Protein AF-A0A6J4M0R3-F1 (afdb_monomer_lite)

Foldseek 3Di:
DKDKDAPVPPVPDPPVVVVVDPDQCNRIWIWDDDPPWIFTHGPDDPCPVVDDPVVVVVSSVVTHTDDPPPPPPDD

pLDDT: mean 75.03, std 14.08, range [42.84, 90.19]

Radius of gyration: 13.55 Å; chains: 1; bounding box: 46×27×29 Å

Organism: NCBI:txid203437

Secondary structure (DSSP, 8-state):
-EEEE-GGG-TTS-THHHHTS-TTSTT-EEEEEETTEEEEESSPPTTGGGS-HHHHHHHHHHSEE----------

Structure (mmCIF, N/CA/C/O backbone):
data_AF-A0A6J4M0R3-F1
#
_entry.id   AF-A0A6J4M0R3-F1
#
loop_
_atom_site.group_PDB
_atom_site.id
_atom_site.type_symbol
_atom_site.label_atom_id
_atom_site.label_alt_id
_atom_site.label_comp_id
_atom_site.label_asym_id
_atom_site.label_entity_id
_atom_site.label_seq_id
_atom_site.pdbx_PDB_ins_code
_atom_site.Cartn_x
_atom_site.Cartn_y
_atom_site.Cartn_z
_atom_site.occupancy
_atom_site.B_iso_or_equiv
_atom_site.auth_seq_id
_atom_site.auth_comp_id
_atom_site.auth_asym_id
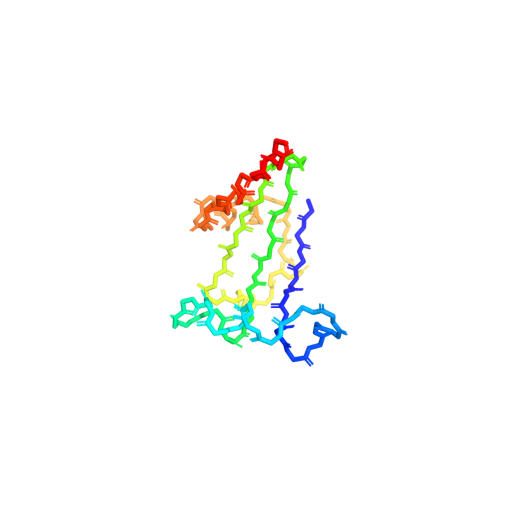_atom_site.auth_atom_id
_atom_site.pdbx_PDB_model_num
ATOM 1 N N . MET A 1 1 ? -1.538 11.458 -1.187 1.00 78.88 1 MET A N 1
ATOM 2 C CA . MET A 1 1 ? -2.492 10.988 -2.221 1.00 78.88 1 MET A CA 1
ATOM 3 C C . MET A 1 1 ? -2.361 9.481 -2.378 1.00 78.88 1 MET A C 1
ATOM 5 O O . MET A 1 1 ? -1.278 8.962 -2.123 1.00 78.88 1 MET A O 1
ATOM 9 N N . ALA A 1 2 ? -3.437 8.784 -2.749 1.00 84.06 2 ALA A N 1
ATOM 10 C CA . ALA A 1 2 ? -3.431 7.336 -2.964 1.00 84.06 2 ALA A CA 1
ATOM 11 C C . ALA A 1 2 ? -3.921 6.994 -4.377 1.00 84.06 2 ALA A C 1
ATOM 13 O O . ALA A 1 2 ? -4.852 7.630 -4.866 1.00 84.06 2 ALA A O 1
ATOM 14 N N . TRP A 1 3 ? -3.300 6.013 -5.028 1.00 84.31 3 TRP A N 1
ATOM 15 C CA . TRP A 1 3 ? -3.706 5.535 -6.353 1.00 84.31 3 TRP A CA 1
ATOM 16 C C . TRP A 1 3 ? -3.455 4.039 -6.505 1.00 84.31 3 TRP A C 1
ATOM 18 O O . TRP A 1 3 ? -2.474 3.501 -5.980 1.00 84.31 3 TRP A O 1
ATOM 28 N N . CYS A 1 4 ? -4.342 3.356 -7.228 1.00 85.38 4 CYS A N 1
ATOM 29 C CA . CYS A 1 4 ? -4.123 1.962 -7.582 1.00 85.38 4 CYS A CA 1
ATOM 30 C C . CYS A 1 4 ? -3.055 1.864 -8.677 1.00 85.38 4 CYS A C 1
ATOM 32 O O . CYS A 1 4 ? -2.981 2.690 -9.586 1.00 85.38 4 CYS A O 1
ATOM 34 N N . VAL A 1 5 ? -2.198 0.857 -8.565 1.00 80.75 5 VAL A N 1
ATOM 35 C CA . VAL A 1 5 ? -1.232 0.494 -9.596 1.00 80.75 5 VAL A CA 1
ATOM 36 C C . VAL A 1 5 ? -1.524 -0.942 -9.972 1.00 80.75 5 VAL A C 1
ATOM 38 O O . VAL A 1 5 ? -1.340 -1.839 -9.150 1.00 80.75 5 VAL A O 1
ATOM 41 N N . THR A 1 6 ? -1.976 -1.153 -11.202 1.00 75.62 6 THR A N 1
ATOM 42 C CA . THR A 1 6 ? -2.087 -2.484 -11.789 1.00 75.62 6 THR A CA 1
ATOM 43 C C . THR A 1 6 ? -0.971 -2.662 -12.820 1.00 75.62 6 THR A C 1
ATOM 45 O O . THR A 1 6 ? -0.719 -1.760 -13.624 1.00 75.62 6 THR A O 1
ATOM 48 N N . PRO A 1 7 ? -0.241 -3.791 -12.796 1.00 67.00 7 PRO A N 1
ATOM 49 C CA . PRO A 1 7 ? 0.843 -4.026 -13.748 1.00 67.00 7 PRO A CA 1
ATOM 50 C C . PRO A 1 7 ? 0.349 -4.159 -15.197 1.00 67.00 7 PRO A C 1
ATOM 52 O O . PRO A 1 7 ? 1.132 -3.959 -16.116 1.00 67.00 7 PRO A O 1
ATOM 55 N N . GLU A 1 8 ? -0.939 -4.439 -15.411 1.00 62.41 8 GLU A N 1
ATOM 56 C CA . GLU A 1 8 ? -1.552 -4.618 -16.735 1.00 62.41 8 GLU A CA 1
ATOM 57 C C . GLU A 1 8 ? -1.718 -3.323 -17.554 1.00 62.41 8 GLU A C 1
ATOM 59 O O . GLU A 1 8 ? -1.832 -3.396 -18.772 1.00 62.41 8 GLU A O 1
ATOM 64 N N . GLY A 1 9 ? -1.696 -2.145 -16.914 1.00 55.44 9 GLY A N 1
ATOM 65 C CA . GLY A 1 9 ? -1.816 -0.835 -17.578 1.00 55.44 9 GLY A CA 1
ATOM 66 C C . GLY A 1 9 ? -0.590 0.071 -17.421 1.00 55.44 9 GLY A C 1
ATOM 67 O O . GLY A 1 9 ? -0.620 1.237 -17.815 1.00 55.44 9 GLY A O 1
ATOM 68 N N . ALA A 1 10 ? 0.489 -0.426 -16.810 1.00 56.06 10 ALA A N 1
ATOM 69 C CA . ALA A 1 10 ? 1.713 0.337 -16.594 1.00 56.06 10 ALA A CA 1
ATOM 70 C C . ALA A 1 10 ? 2.610 0.280 -17.844 1.00 56.06 10 ALA A C 1
ATOM 72 O O . ALA A 1 10 ? 3.673 -0.337 -17.821 1.00 56.06 10 ALA A O 1
ATOM 73 N N . ASP A 1 11 ? 2.190 0.965 -18.911 1.00 46.56 11 ASP A N 1
ATOM 74 C CA . ASP A 1 11 ? 2.776 1.031 -20.271 1.00 46.56 11 ASP A CA 1
ATOM 75 C C . ASP A 1 11 ? 4.265 1.465 -20.367 1.00 46.56 11 ASP A C 1
ATOM 77 O O . ASP A 1 11 ? 4.792 1.753 -21.435 1.00 46.56 11 ASP A O 1
ATOM 81 N N . SER A 1 12 ? 4.998 1.551 -19.256 1.00 51.12 12 SER A N 1
ATOM 82 C CA . SER A 1 12 ? 6.426 1.906 -19.262 1.00 51.12 12 SER A CA 1
ATOM 83 C C . SER A 1 12 ? 7.244 1.330 -18.100 1.00 51.12 12 SER A C 1
ATOM 85 O O . SER A 1 12 ? 8.429 1.650 -17.962 1.00 51.12 12 SER A O 1
ATOM 87 N N . TRP A 1 13 ? 6.675 0.458 -17.257 1.00 60.19 13 TRP A N 1
ATOM 88 C CA . TRP A 1 13 ? 7.424 -0.133 -16.144 1.00 60.19 13 TRP A CA 1
ATOM 89 C C . TRP A 1 13 ? 8.114 -1.426 -16.588 1.00 60.19 13 TRP A C 1
ATOM 91 O O . TRP A 1 13 ? 7.588 -2.514 -16.412 1.00 60.19 13 TRP A O 1
ATOM 101 N N . ASN A 1 14 ? 9.297 -1.262 -17.192 1.00 59.25 14 ASN A N 1
ATOM 102 C CA . ASN A 1 14 ? 10.281 -2.281 -17.587 1.00 59.25 14 ASN A CA 1
ATOM 103 C C . ASN A 1 14 ? 9.969 -3.702 -17.071 1.00 59.25 14 ASN A C 1
ATOM 105 O O . ASN A 1 14 ? 10.071 -3.924 -15.866 1.00 59.25 14 ASN A O 1
ATOM 109 N N . ASP A 1 15 ? 9.709 -4.669 -17.957 1.00 57.94 15 ASP A N 1
ATOM 110 C CA . ASP A 1 15 ? 9.245 -6.046 -17.672 1.00 57.94 15 ASP A CA 1
ATOM 111 C C . ASP A 1 15 ? 10.000 -6.759 -16.538 1.00 57.94 15 ASP A C 1
ATOM 113 O O . ASP A 1 15 ? 9.450 -7.565 -15.787 1.00 57.94 15 ASP A O 1
ATOM 117 N N . LYS A 1 16 ? 11.282 -6.423 -16.347 1.00 59.91 16 LYS A N 1
ATOM 118 C CA . LYS A 1 16 ? 12.082 -6.964 -15.239 1.00 59.91 16 LYS A CA 1
ATOM 119 C C . LYS A 1 16 ? 11.554 -6.563 -13.863 1.00 59.91 16 LYS A C 1
ATOM 121 O O . LYS A 1 16 ? 11.732 -7.317 -12.918 1.00 59.91 16 LYS A O 1
ATOM 126 N N . ALA A 1 17 ? 10.935 -5.395 -13.723 1.00 62.97 17 ALA A N 1
ATOM 127 C CA . ALA A 1 17 ? 10.390 -4.916 -12.461 1.00 62.97 17 ALA A CA 1
ATOM 128 C C . ALA A 1 17 ? 9.274 -5.837 -11.957 1.00 62.97 17 ALA A C 1
ATOM 130 O O . ALA A 1 17 ? 9.257 -6.136 -10.767 1.00 62.97 17 ALA A O 1
ATOM 131 N N . ALA A 1 18 ? 8.440 -6.366 -12.860 1.00 62.94 18 ALA A N 1
ATOM 132 C CA . ALA A 1 18 ? 7.441 -7.379 -12.533 1.00 62.94 18 ALA A CA 1
ATOM 133 C C . ALA A 1 18 ? 8.081 -8.680 -12.016 1.00 62.94 18 ALA A C 1
ATOM 135 O O . ALA A 1 18 ? 7.570 -9.279 -11.077 1.00 62.94 18 ALA A O 1
ATOM 136 N N . HIS A 1 19 ? 9.240 -9.075 -12.554 1.00 63.47 19 HIS A N 1
ATOM 137 C CA . HIS A 1 19 ? 9.988 -10.248 -12.081 1.00 63.47 19 HIS A CA 1
ATOM 138 C C . HIS A 1 19 ? 10.576 -10.070 -10.669 1.00 63.47 19 HIS A C 1
ATOM 140 O O . HIS A 1 19 ? 10.809 -11.047 -9.964 1.00 63.47 19 HIS A O 1
ATOM 146 N N . PHE A 1 20 ? 10.809 -8.826 -10.244 1.00 66.06 20 PHE A N 1
ATOM 147 C CA . PHE A 1 20 ? 11.257 -8.500 -8.886 1.00 66.06 20 PHE A CA 1
ATOM 148 C C . PHE A 1 20 ? 10.102 -8.206 -7.920 1.00 66.06 20 PHE A C 1
ATOM 150 O O . PHE A 1 20 ? 10.357 -7.865 -6.761 1.00 66.06 20 PHE A O 1
ATOM 157 N N . LEU A 1 21 ? 8.844 -8.297 -8.364 1.00 69.38 21 LEU A N 1
ATOM 158 C CA . LEU A 1 21 ? 7.710 -8.139 -7.465 1.00 69.38 21 LEU A CA 1
ATOM 159 C C . LEU A 1 21 ? 7.558 -9.396 -6.595 1.00 69.38 21 LEU A C 1
ATOM 161 O O . LEU A 1 21 ? 7.574 -10.510 -7.118 1.00 69.38 21 LEU A O 1
ATOM 165 N N . PRO A 1 22 ? 7.377 -9.237 -5.273 1.00 67.94 22 PRO A N 1
ATOM 166 C CA . PRO A 1 22 ? 7.006 -10.344 -4.408 1.00 67.94 22 PRO A CA 1
ATOM 167 C C . PRO A 1 22 ? 5.704 -10.990 -4.888 1.00 67.94 22 PRO A C 1
ATOM 169 O O . PRO A 1 22 ? 4.794 -10.302 -5.365 1.00 67.94 22 PRO A O 1
ATOM 172 N N . THR A 1 23 ? 5.596 -12.302 -4.700 1.00 63.12 23 THR A N 1
ATOM 173 C CA . THR A 1 23 ? 4.371 -13.070 -4.928 1.00 63.12 23 THR A CA 1
ATOM 174 C C . THR A 1 23 ? 3.220 -12.417 -4.152 1.00 63.12 23 THR A C 1
ATOM 176 O O . THR A 1 23 ? 3.246 -12.381 -2.925 1.00 63.12 23 THR A O 1
ATOM 179 N N . GLY A 1 24 ? 2.251 -11.836 -4.869 1.00 66.38 24 GLY A N 1
ATOM 180 C CA . GLY A 1 24 ? 1.119 -11.095 -4.291 1.00 66.38 24 GLY A CA 1
ATOM 181 C C . GLY A 1 24 ? 1.036 -9.606 -4.653 1.00 66.38 24 GLY A C 1
ATOM 182 O O . GLY A 1 24 ? 0.049 -8.969 -4.310 1.00 66.38 24 GLY A O 1
ATOM 183 N N . MET A 1 25 ? 2.020 -9.030 -5.356 1.00 70.19 25 MET A N 1
ATOM 184 C CA . MET A 1 25 ? 1.893 -7.693 -5.978 1.00 70.19 25 MET A CA 1
ATOM 185 C C . MET A 1 25 ? 1.481 -7.750 -7.459 1.00 70.19 25 MET A C 1
ATOM 187 O O . MET A 1 25 ? 1.252 -6.716 -8.076 1.00 70.19 25 MET A O 1
ATOM 191 N N . SER A 1 26 ? 1.361 -8.942 -8.046 1.00 71.06 26 SER A N 1
ATOM 192 C CA . SER A 1 26 ? 0.971 -9.113 -9.452 1.00 71.06 26 SER A CA 1
ATOM 193 C C . SER A 1 26 ? -0.491 -8.750 -9.732 1.00 71.06 26 SER A C 1
ATOM 195 O O . SER A 1 26 ? -0.807 -8.370 -10.849 1.00 71.06 26 SER A O 1
ATOM 197 N N . GLU A 1 27 ? -1.366 -8.819 -8.726 1.00 75.50 27 GLU A N 1
ATOM 198 C CA . GLU A 1 27 ? -2.790 -8.448 -8.835 1.00 75.50 27 GLU A CA 1
ATOM 199 C C . GLU A 1 27 ? -3.024 -6.930 -8.700 1.00 75.50 27 GLU A C 1
ATOM 201 O O . GLU A 1 27 ? -4.151 -6.449 -8.772 1.00 75.50 27 GLU A O 1
ATOM 206 N N . GLY A 1 28 ? -1.947 -6.161 -8.517 1.00 83.44 28 GLY A N 1
ATOM 207 C CA . GLY A 1 28 ? -1.987 -4.725 -8.282 1.00 83.44 28 GLY A CA 1
ATOM 208 C C . GLY A 1 28 ? -1.944 -4.356 -6.801 1.00 83.44 28 GLY A C 1
ATOM 209 O O . GLY A 1 28 ? -2.224 -5.155 -5.909 1.00 83.44 28 GLY A O 1
ATOM 210 N N . TRP A 1 29 ? -1.547 -3.117 -6.528 1.00 88.12 29 TRP A N 1
ATOM 211 C CA . TRP A 1 29 ? -1.380 -2.600 -5.171 1.00 88.12 29 TRP A CA 1
ATOM 212 C C . TRP A 1 29 ? -1.838 -1.150 -5.068 1.00 88.12 29 TRP A C 1
ATOM 214 O O . TRP A 1 29 ? -1.781 -0.375 -6.025 1.00 88.12 29 TRP A O 1
ATOM 224 N N . LEU A 1 30 ? -2.267 -0.763 -3.871 1.00 88.81 30 LEU A N 1
ATOM 225 C CA . LEU A 1 30 ? -2.622 0.609 -3.556 1.00 88.81 30 LEU A CA 1
ATOM 226 C C . LEU A 1 30 ? -1.361 1.338 -3.107 1.00 88.81 30 LEU A C 1
ATOM 228 O O . LEU A 1 30 ? -0.730 0.963 -2.116 1.00 88.81 30 LEU A O 1
ATOM 232 N N . CYS A 1 31 ? -0.958 2.355 -3.860 1.00 87.25 31 CYS A N 1
ATOM 233 C CA . CYS A 1 31 ? 0.200 3.163 -3.529 1.00 87.25 31 CYS A CA 1
ATOM 234 C C . CYS A 1 31 ? -0.247 4.415 -2.778 1.00 87.25 31 CYS A C 1
ATOM 236 O O . CYS A 1 31 ? -1.037 5.197 -3.294 1.00 87.25 31 CYS A O 1
ATOM 238 N N . PHE A 1 32 ? 0.302 4.617 -1.586 1.00 88.44 32 PHE A N 1
ATOM 239 C CA . PHE A 1 32 ? 0.160 5.836 -0.803 1.00 88.44 32 PHE A CA 1
ATOM 240 C C . PHE A 1 32 ? 1.429 6.667 -0.950 1.00 88.44 32 PHE A C 1
ATOM 242 O O . PHE A 1 32 ? 2.525 6.167 -0.698 1.00 88.44 32 PHE A O 1
ATOM 249 N N . GLU A 1 33 ? 1.289 7.926 -1.342 1.00 83.69 33 GLU A N 1
ATOM 250 C CA . GLU A 1 33 ? 2.384 8.891 -1.396 1.00 83.69 33 GLU A CA 1
ATOM 251 C C . GLU A 1 33 ? 2.106 10.060 -0.452 1.00 83.69 33 GLU A C 1
ATOM 253 O O . GLU A 1 33 ? 1.039 10.686 -0.497 1.00 83.69 33 GLU A O 1
ATOM 258 N N . SER A 1 34 ? 3.088 10.342 0.400 1.00 81.00 34 SER A N 1
ATOM 259 C CA . SER A 1 34 ? 3.099 11.454 1.341 1.00 81.00 34 SER A CA 1
ATOM 260 C C . SER A 1 34 ? 4.449 12.162 1.247 1.00 81.00 34 SER A C 1
ATOM 262 O O . SER A 1 34 ? 5.384 11.851 1.983 1.00 81.00 34 SER A O 1
ATOM 264 N N . GLY A 1 35 ? 4.562 13.098 0.301 1.00 81.94 35 GLY A N 1
ATOM 265 C CA . GLY A 1 35 ? 5.810 13.809 0.029 1.00 81.94 35 GLY A CA 1
ATOM 266 C C . GLY A 1 35 ? 6.893 12.854 -0.474 1.00 81.94 35 GLY A C 1
ATOM 267 O O . GLY A 1 35 ? 6.817 12.351 -1.591 1.00 81.94 35 GLY A O 1
ATOM 268 N N . GLU A 1 36 ? 7.901 12.595 0.355 1.00 77.00 36 GLU A N 1
ATOM 269 C CA . GLU A 1 36 ? 8.986 11.669 0.027 1.00 77.00 36 GLU A CA 1
ATOM 270 C C . GLU A 1 36 ? 8.709 10.215 0.418 1.00 77.00 36 GLU A C 1
ATOM 272 O O . GLU A 1 36 ? 9.371 9.308 -0.100 1.00 77.00 36 GLU A O 1
ATOM 277 N N . ASP A 1 37 ? 7.741 9.985 1.302 1.00 80.81 37 ASP A N 1
ATOM 278 C CA . ASP A 1 37 ? 7.377 8.657 1.767 1.00 80.81 37 ASP A CA 1
ATOM 279 C C . ASP A 1 37 ? 6.372 8.010 0.826 1.00 80.81 37 ASP A C 1
ATOM 281 O O . ASP A 1 37 ? 5.320 8.568 0.500 1.00 80.81 37 ASP A O 1
ATOM 285 N N . LYS A 1 38 ? 6.688 6.781 0.417 1.00 84.38 38 LYS A N 1
ATOM 286 C CA . LYS A 1 38 ? 5.822 5.978 -0.436 1.00 84.38 38 LYS A CA 1
ATOM 287 C C . LYS A 1 38 ? 5.577 4.635 0.218 1.00 84.38 38 LYS A C 1
ATOM 289 O O . LYS A 1 38 ? 6.519 3.943 0.605 1.00 84.38 38 LYS A O 1
ATOM 294 N N . ARG A 1 39 ? 4.313 4.253 0.340 1.00 88.50 39 ARG A N 1
ATOM 295 C CA . ARG A 1 39 ? 3.894 2.960 0.886 1.00 88.50 39 ARG A CA 1
ATOM 296 C C . ARG A 1 39 ? 3.015 2.229 -0.110 1.00 88.50 39 ARG A C 1
ATOM 298 O O . ARG A 1 39 ? 2.353 2.855 -0.933 1.00 88.50 39 ARG A O 1
ATOM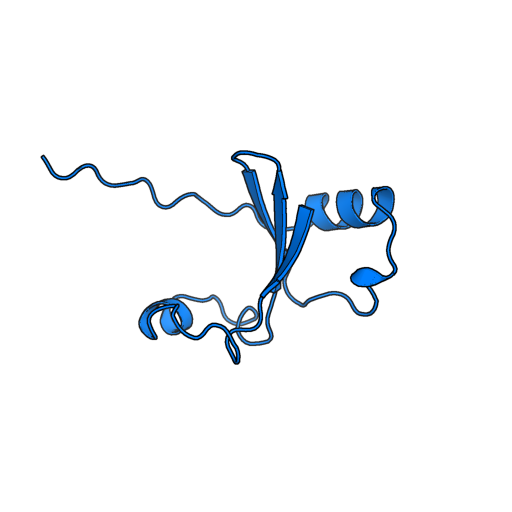 305 N N . ARG A 1 40 ? 3.044 0.902 -0.070 1.00 88.19 40 ARG A N 1
ATOM 306 C CA . ARG A 1 40 ? 2.268 0.034 -0.962 1.00 88.19 40 ARG A CA 1
ATOM 307 C C . ARG A 1 40 ? 1.494 -0.974 -0.134 1.00 88.19 40 ARG A C 1
ATOM 309 O O . ARG A 1 40 ? 2.066 -1.618 0.742 1.00 88.19 40 ARG A O 1
ATOM 316 N N . LEU A 1 41 ? 0.211 -1.112 -0.425 1.00 87.75 41 LEU A N 1
ATOM 317 C CA . LEU A 1 41 ? -0.669 -2.092 0.192 1.00 87.75 41 LEU A CA 1
ATOM 318 C C . LEU A 1 41 ? -1.144 -3.072 -0.877 1.00 87.75 41 LEU A C 1
ATOM 320 O O . LEU A 1 41 ? -1.727 -2.651 -1.873 1.00 87.75 41 LEU A O 1
ATOM 324 N N . SER A 1 42 ? -0.873 -4.357 -0.668 1.00 86.00 42 SER A N 1
ATOM 325 C CA . SER A 1 42 ? -1.341 -5.431 -1.540 1.00 86.00 42 SER A CA 1
ATOM 326 C C . SER A 1 42 ? -2.016 -6.516 -0.703 1.00 86.00 42 SER A C 1
ATOM 328 O O . SER A 1 42 ? -1.439 -6.888 0.326 1.00 86.00 42 SER A O 1
ATOM 330 N N . PRO A 1 43 ? -3.186 -7.037 -1.115 1.00 84.19 43 PRO A N 1
ATOM 331 C CA . PRO A 1 43 ? -3.971 -6.648 -2.299 1.00 84.19 43 PRO A CA 1
ATOM 332 C C . PRO A 1 43 ? -4.672 -5.284 -2.144 1.00 84.19 43 PRO A C 1
ATOM 334 O O . PRO A 1 43 ? -4.787 -4.752 -1.037 1.00 84.19 43 PRO A O 1
ATOM 337 N N . VAL A 1 44 ? -5.145 -4.705 -3.256 1.00 85.50 44 VAL A N 1
ATOM 338 C CA . VAL A 1 44 ? -5.960 -3.475 -3.240 1.00 85.50 44 VAL A CA 1
ATOM 339 C C . VAL A 1 44 ? -7.297 -3.752 -2.532 1.00 85.50 44 VAL A C 1
ATOM 341 O O . VAL A 1 44 ? -8.050 -4.613 -2.988 1.00 85.50 44 VAL A O 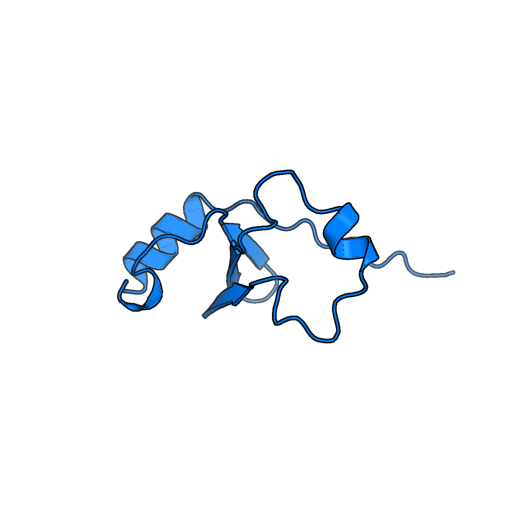1
ATOM 344 N N . PRO A 1 45 ? -7.646 -3.029 -1.451 1.00 84.19 45 PRO A N 1
ATOM 345 C CA . PRO A 1 45 ? -8.931 -3.212 -0.781 1.00 84.19 45 PRO A CA 1
ATOM 346 C C . PRO A 1 45 ? -10.096 -2.807 -1.691 1.00 84.19 45 PRO A C 1
ATOM 348 O O . PRO A 1 45 ? -10.072 -1.734 -2.294 1.00 84.19 45 PRO A O 1
ATOM 351 N N . ALA A 1 46 ? -11.151 -3.620 -1.751 1.00 84.69 46 ALA A N 1
ATOM 352 C CA . ALA A 1 46 ? -12.368 -3.245 -2.466 1.00 84.69 46 ALA A CA 1
ATOM 353 C C . ALA A 1 46 ? -12.982 -1.968 -1.865 1.00 84.69 46 ALA A C 1
ATOM 355 O O . ALA A 1 46 ? -13.035 -1.804 -0.644 1.00 84.69 46 ALA A O 1
ATOM 356 N N . GLY A 1 47 ? -13.428 -1.054 -2.728 1.00 86.50 47 GLY A N 1
ATOM 357 C CA . GLY A 1 47 ? -14.039 0.205 -2.302 1.00 86.50 47 GLY A CA 1
ATOM 358 C C . GLY A 1 47 ? -13.072 1.198 -1.654 1.00 86.50 47 GLY A C 1
ATOM 359 O O . GLY A 1 47 ? -13.532 2.132 -1.015 1.00 86.50 47 GLY A O 1
ATOM 360 N N . TRP A 1 48 ? -11.747 1.040 -1.800 1.00 87.44 48 TRP A N 1
ATOM 361 C CA . TRP A 1 48 ? -10.776 2.009 -1.268 1.00 87.44 48 TRP A CA 1
ATOM 362 C C . TRP A 1 48 ? -10.993 3.437 -1.790 1.00 87.44 48 TRP A C 1
ATOM 364 O O . TRP A 1 48 ? -10.681 4.386 -1.083 1.00 87.44 48 TRP A O 1
ATOM 374 N N . ALA A 1 49 ? -11.525 3.586 -3.005 1.00 86.19 49 ALA A N 1
ATOM 375 C CA . ALA A 1 49 ? -11.809 4.883 -3.614 1.00 86.19 49 ALA A CA 1
ATOM 376 C C . ALA A 1 49 ? -12.987 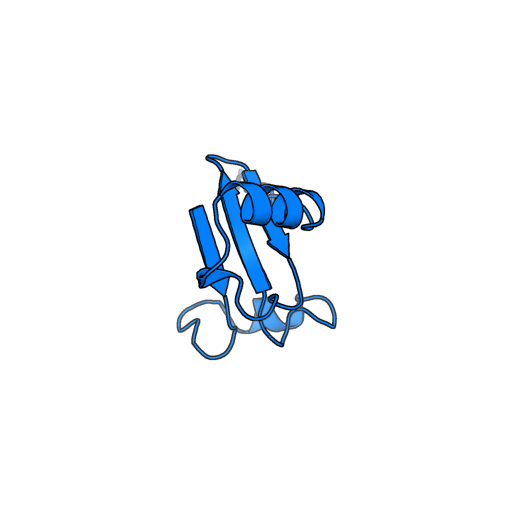5.615 -2.944 1.00 86.19 49 ALA A C 1
ATOM 378 O O . ALA A 1 49 ? -13.015 6.840 -2.947 1.00 86.19 49 ALA A O 1
ATOM 379 N N . ASP A 1 50 ? -13.921 4.876 -2.336 1.00 89.81 50 ASP A N 1
ATOM 380 C CA . ASP A 1 50 ? -15.035 5.421 -1.549 1.00 89.81 50 ASP A CA 1
ATOM 381 C C . ASP A 1 50 ? -14.639 5.708 -0.089 1.00 89.81 50 ASP A C 1
ATOM 383 O O . ASP A 1 50 ? -15.404 6.311 0.666 1.00 89.81 50 ASP A O 1
ATOM 387 N N . LYS A 1 51 ? -13.446 5.274 0.339 1.00 87.06 51 LYS A N 1
ATOM 388 C CA . LYS A 1 51 ? -12.954 5.498 1.700 1.00 87.06 51 LYS A CA 1
ATOM 389 C C . LYS A 1 51 ? -12.497 6.940 1.877 1.00 87.06 5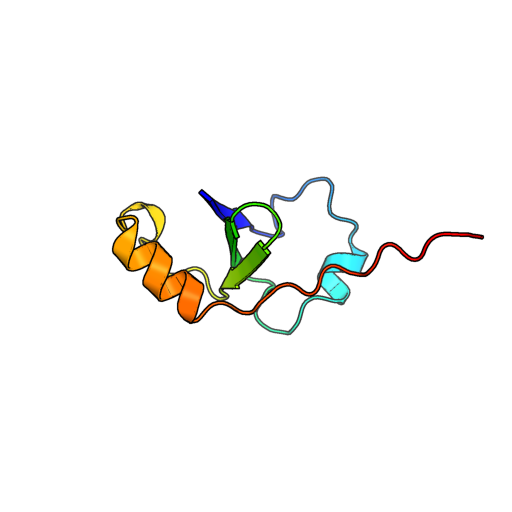1 LYS A C 1
ATOM 391 O O . LYS A 1 51 ? -11.767 7.482 1.054 1.00 87.06 51 LYS A O 1
ATOM 396 N N . GLY A 1 52 ? -12.870 7.534 3.008 1.00 88.31 52 GLY A N 1
ATOM 397 C CA . GLY A 1 52 ? -12.381 8.855 3.400 1.00 88.31 52 GLY A CA 1
ATOM 398 C C . GLY A 1 52 ? -10.912 8.838 3.835 1.00 88.31 52 GLY A C 1
ATOM 399 O O . GLY A 1 52 ? -10.332 7.784 4.116 1.00 88.31 52 GLY A O 1
ATOM 400 N N . ASP A 1 53 ? -10.321 10.025 3.978 1.00 86.81 53 ASP A N 1
ATOM 401 C CA . ASP A 1 53 ? -8.905 10.204 4.328 1.00 86.81 53 ASP A CA 1
ATOM 402 C C . ASP A 1 53 ? -8.486 9.460 5.606 1.00 86.81 53 ASP A C 1
ATOM 404 O O . ASP A 1 53 ? -7.390 8.906 5.674 1.00 86.81 53 ASP A O 1
ATOM 408 N N . ALA A 1 54 ? -9.368 9.393 6.609 1.00 88.25 54 ALA A N 1
ATOM 409 C CA . ALA A 1 54 ? -9.098 8.701 7.869 1.00 88.25 54 ALA A CA 1
ATOM 410 C C . ALA A 1 54 ? -8.925 7.181 7.687 1.00 88.25 54 ALA A C 1
ATOM 412 O O . ALA A 1 54 ? -8.021 6.577 8.266 1.00 88.25 54 ALA A O 1
ATOM 413 N N . GLU A 1 55 ? -9.759 6.557 6.853 1.00 90.19 55 GLU A N 1
ATOM 414 C CA . GLU A 1 55 ? -9.631 5.134 6.538 1.00 90.19 55 GLU A CA 1
ATOM 415 C C . GLU A 1 55 ? -8.411 4.869 5.649 1.00 90.19 55 GLU A C 1
ATOM 417 O O . GLU A 1 55 ? -7.680 3.903 5.871 1.00 90.19 55 GLU A O 1
ATOM 422 N N . LEU A 1 56 ? -8.142 5.751 4.682 1.00 88.06 56 LEU A N 1
ATOM 423 C CA . LEU A 1 56 ? -6.927 5.685 3.869 1.00 88.06 56 LEU A CA 1
ATOM 424 C C . LEU A 1 56 ? -5.666 5.791 4.736 1.00 88.06 56 LEU A C 1
ATOM 426 O O . LEU A 1 56 ? -4.687 5.094 4.474 1.00 88.06 56 LEU A O 1
ATOM 430 N N . TRP A 1 57 ? -5.692 6.593 5.803 1.00 87.69 57 TRP A N 1
ATOM 431 C CA . TRP A 1 57 ? -4.592 6.679 6.764 1.00 87.69 57 TRP A CA 1
ATOM 432 C C . TRP A 1 57 ? -4.399 5.376 7.546 1.00 87.69 57 TRP A C 1
ATOM 434 O O . TRP A 1 57 ? -3.266 4.917 7.708 1.00 87.69 57 TRP A O 1
ATOM 444 N N . ALA A 1 58 ? -5.489 4.735 7.978 1.00 89.69 58 ALA A N 1
ATOM 445 C CA . ALA A 1 58 ? -5.429 3.426 8.629 1.00 89.69 58 ALA A CA 1
ATOM 446 C C . ALA A 1 58 ? -4.841 2.354 7.691 1.00 89.69 58 ALA A C 1
ATOM 448 O O . ALA A 1 58 ? -3.957 1.596 8.094 1.00 89.69 58 ALA A O 1
ATOM 449 N N . LEU A 1 59 ? -5.256 2.350 6.419 1.00 89.06 59 LEU A N 1
ATOM 450 C CA . LEU A 1 59 ? -4.703 1.477 5.375 1.00 89.06 59 LEU A CA 1
ATOM 451 C C . LEU A 1 59 ? -3.225 1.784 5.078 1.00 89.06 59 LEU A C 1
ATOM 453 O O . LEU A 1 59 ? -2.422 0.876 4.880 1.00 89.06 59 LEU A O 1
ATOM 457 N N . CYS A 1 60 ? -2.826 3.055 5.096 1.00 86.25 60 CYS A N 1
ATOM 458 C CA . CYS A 1 60 ? -1.426 3.470 4.964 1.00 86.25 60 CYS A CA 1
ATOM 459 C C . CYS A 1 60 ? -0.564 2.991 6.152 1.00 86.25 60 CYS A C 1
ATOM 461 O O . CYS A 1 60 ? 0.626 2.690 5.997 1.00 86.25 60 CYS A O 1
ATOM 463 N N . GLY A 1 61 ? -1.164 2.881 7.340 1.00 85.75 61 GLY A N 1
ATOM 464 C CA . GLY A 1 61 ? -0.532 2.325 8.536 1.00 85.75 61 GLY A CA 1
ATOM 465 C C . GLY A 1 61 ? -0.190 0.839 8.410 1.00 85.75 61 GLY A C 1
ATOM 466 O O . GLY A 1 61 ? 0.845 0.416 8.920 1.00 85.75 61 GLY A O 1
ATOM 467 N N . THR A 1 62 ? -1.010 0.062 7.697 1.00 87.88 62 THR A N 1
ATOM 468 C CA . THR A 1 62 ? -0.770 -1.370 7.437 1.00 87.88 62 THR A CA 1
ATOM 469 C C . THR A 1 62 ? 0.051 -1.623 6.168 1.00 87.88 62 THR A C 1
ATOM 471 O O . THR A 1 62 ? 0.588 -2.717 5.979 1.00 87.88 62 THR A O 1
ATOM 474 N N . ALA A 1 63 ? 0.182 -0.612 5.305 1.00 89.00 63 ALA A N 1
ATOM 475 C CA . ALA A 1 63 ? 0.943 -0.675 4.066 1.00 89.00 63 ALA A CA 1
ATOM 476 C C . ALA A 1 63 ? 2.454 -0.839 4.300 1.00 89.00 63 ALA A C 1
ATOM 478 O O . ALA A 1 63 ? 3.046 -0.261 5.216 1.00 89.00 63 ALA A O 1
ATOM 479 N N . GLN A 1 64 ? 3.108 -1.576 3.403 1.00 84.56 64 GLN A N 1
ATOM 480 C CA . GLN A 1 64 ? 4.551 -1.791 3.446 1.00 84.56 64 GLN A CA 1
ATOM 481 C C . GLN A 1 64 ? 5.297 -0.547 2.929 1.00 84.56 64 GLN A C 1
ATOM 483 O O . GLN A 1 64 ? 4.968 -0.040 1.848 1.00 84.56 64 GLN A O 1
ATOM 488 N N . PRO A 1 65 ? 6.314 -0.041 3.654 1.00 82.69 65 PRO A N 1
ATOM 489 C CA . PRO A 1 65 ? 7.115 1.083 3.192 1.00 82.69 65 PRO A CA 1
ATOM 490 C C . PRO A 1 65 ? 7.971 0.685 1.987 1.00 82.69 65 PRO A C 1
ATOM 492 O O . PRO A 1 65 ? 8.651 -0.343 1.981 1.00 82.69 65 PRO A O 1
ATOM 495 N N . VAL A 1 66 ? 7.971 1.527 0.957 1.00 79.75 66 VAL A N 1
ATOM 496 C CA . VAL A 1 66 ? 8.834 1.352 -0.208 1.00 79.75 66 VAL A CA 1
ATOM 497 C C . VAL A 1 66 ? 10.208 1.877 0.165 1.00 79.75 66 VAL A C 1
ATOM 499 O O . VAL A 1 66 ? 10.406 3.086 0.280 1.00 79.75 66 VAL A O 1
ATOM 502 N N . LYS A 1 67 ? 11.190 0.984 0.315 1.00 67.94 67 LYS A N 1
ATOM 503 C CA . LYS A 1 67 ? 12.590 1.417 0.334 1.00 67.94 67 LYS A CA 1
ATOM 504 C C . LYS A 1 67 ? 12.860 2.117 -0.993 1.00 67.94 67 LYS A C 1
ATOM 506 O O . LYS A 1 67 ? 12.837 1.465 -2.040 1.00 67.94 67 LYS A O 1
ATOM 511 N N . LYS A 1 68 ? 13.112 3.431 -0.964 1.00 59.72 68 LYS A N 1
ATOM 512 C CA . LYS A 1 68 ? 13.727 4.111 -2.106 1.00 59.72 68 LYS A CA 1
ATOM 513 C C . LYS A 1 68 ? 14.980 3.302 -2.421 1.00 59.72 68 LYS A C 1
ATOM 515 O O . LYS A 1 68 ? 15.862 3.176 -1.571 1.00 59.72 68 LYS A O 1
ATOM 520 N N . ARG A 1 69 ? 15.028 2.679 -3.602 1.00 58.81 69 ARG A N 1
ATOM 521 C CA . ARG A 1 69 ? 16.293 2.177 -4.133 1.00 58.81 69 ARG A CA 1
ATOM 522 C C . ARG A 1 69 ? 17.187 3.401 -4.136 1.00 58.81 69 ARG A C 1
ATOM 524 O O . ARG A 1 69 ? 16.890 4.337 -4.875 1.00 58.81 69 ARG A O 1
ATOM 531 N N . GLY A 1 70 ? 18.171 3.427 -3.237 1.00 48.97 70 GLY A N 1
ATOM 532 C CA . GLY A 1 70 ? 19.138 4.506 -3.192 1.00 48.97 70 GLY A CA 1
ATOM 533 C C . GLY A 1 70 ? 19.612 4.709 -4.617 1.00 48.97 70 GLY A C 1
ATOM 534 O O . GLY A 1 70 ? 19.999 3.742 -5.275 1.00 48.97 70 GLY A O 1
ATOM 535 N N . THR A 1 71 ? 19.460 5.925 -5.128 1.00 49.00 71 THR A N 1
ATOM 536 C CA . THR A 1 71 ? 20.151 6.348 -6.333 1.00 49.00 71 THR A CA 1
ATOM 537 C C . THR A 1 71 ? 21.616 6.065 -6.053 1.00 49.00 71 THR A C 1
ATOM 539 O O . THR A 1 71 ? 22.256 6.796 -5.302 1.00 49.00 71 THR A O 1
ATOM 542 N N . THR A 1 72 ? 22.125 4.935 -6.539 1.00 49.41 72 THR A N 1
ATOM 543 C CA . THR A 1 72 ? 23.555 4.684 -6.546 1.00 49.41 72 THR A CA 1
ATOM 544 C C . THR A 1 72 ? 24.104 5.750 -7.472 1.00 49.41 72 THR A C 1
ATOM 546 O O . THR A 1 72 ? 23.945 5.655 -8.688 1.00 49.41 72 THR A O 1
ATOM 549 N N . GLY A 1 73 ? 24.630 6.822 -6.877 1.00 46.91 73 GLY A N 1
ATOM 550 C CA . GLY A 1 73 ? 25.412 7.814 -7.588 1.00 46.91 73 GLY A CA 1
ATOM 551 C C . GLY A 1 73 ? 26.515 7.071 -8.324 1.00 46.91 73 GLY A C 1
ATOM 552 O O . GLY A 1 73 ? 27.321 6.383 -7.698 1.00 46.91 73 GLY A O 1
ATOM 553 N N . GLY A 1 74 ? 26.476 7.135 -9.653 1.00 44.88 74 GLY A N 1
ATOM 554 C CA . GLY A 1 74 ? 27.6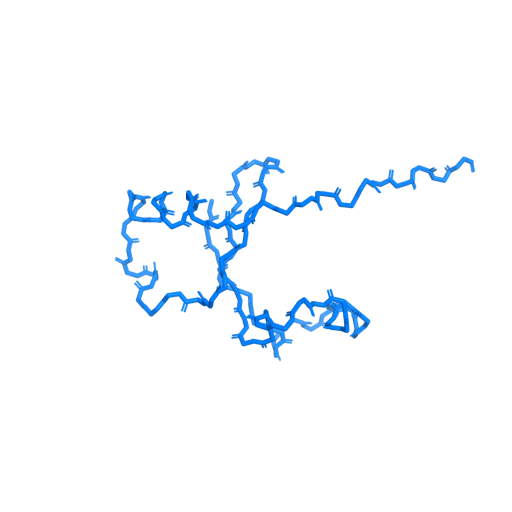15 6.769 -10.479 1.00 44.88 74 GLY A CA 1
ATOM 555 C C . GLY A 1 74 ? 28.700 7.810 -10.241 1.00 44.88 74 GLY A C 1
ATOM 556 O O . GLY A 1 74 ? 28.436 9.001 -10.402 1.00 44.88 74 GLY A O 1
ATOM 557 N N . ALA A 1 75 ? 29.844 7.330 -9.758 1.00 42.84 75 ALA A N 1
ATOM 558 C CA . ALA A 1 75 ? 31.089 8.070 -9.593 1.00 42.84 75 ALA A CA 1
ATOM 559 C C . ALA A 1 75 ? 31.694 8.486 -10.940 1.00 42.84 75 ALA A C 1
ATOM 561 O O . ALA A 1 75 ? 31.404 7.799 -11.949 1.00 42.84 75 ALA A O 1
#

Sequence (75 aa):
MAWCVTPEGADSWNDKAAHFLPTGMSEGWLCFESGEDKRRLSPVPAGWADKGDAELWALCGTAQPVKKRGTTGGA